Protein AF-A0A0J7IL61-F1 (afdb_monomer_lite)

Sequence (93 aa):
MLAETIDDDEYIEIKKDCKDQIETLEIQLNILLEQSKVDIPKLIDQAIESLTIIWKTYSEGGIAVKRKIIGSIFPEKLEFDGNHYRTTESTPS

Structure (mmCIF, N/CA/C/O backbone):
data_AF-A0A0J7IL61-F1
#
_entry.id   AF-A0A0J7IL61-F1
#
loop_
_atom_site.group_PDB
_atom_site.id
_atom_site.type_symbol
_atom_site.label_atom_id
_atom_site.label_alt_id
_atom_site.label_comp_id
_atom_site.label_asym_id
_atom_site.label_entity_id
_atom_site.label_seq_id
_atom_site.pdbx_PDB_ins_code
_atom_site.Cartn_x
_atom_site.Cartn_y
_atom_site.Cartn_z
_atom_site.occupancy
_atom_site.B_iso_or_equiv
_atom_site.auth_seq_id
_atom_site.auth_comp_id
_atom_site.auth_asym_id
_atom_site.auth_atom_id
_atom_site.pdbx_PDB_model_num
ATOM 1 N N . MET A 1 1 ? 17.017 -13.526 -57.444 1.00 40.81 1 MET A N 1
ATOM 2 C CA . MET A 1 1 ? 16.555 -13.565 -56.045 1.00 40.81 1 MET A CA 1
ATOM 3 C C . MET A 1 1 ? 17.632 -12.877 -55.239 1.00 40.81 1 MET A C 1
ATOM 5 O O . MET A 1 1 ? 18.711 -13.439 -55.110 1.00 40.81 1 MET A O 1
ATOM 9 N N . LEU A 1 2 ? 17.409 -11.618 -54.863 1.00 51.34 2 LEU A N 1
ATOM 10 C CA . LEU A 1 2 ? 18.286 -10.939 -53.915 1.00 51.34 2 LEU A CA 1
ATOM 11 C C . LEU A 1 2 ? 18.056 -11.664 -52.592 1.00 51.34 2 LEU A C 1
ATOM 13 O O . LEU A 1 2 ? 16.923 -11.704 -52.122 1.00 51.34 2 LEU A O 1
ATOM 17 N N . ALA A 1 3 ? 19.072 -12.357 -52.084 1.00 59.97 3 ALA A N 1
ATOM 18 C CA . ALA A 1 3 ? 19.022 -12.803 -50.705 1.00 59.97 3 ALA A CA 1
ATOM 19 C C . ALA A 1 3 ? 18.859 -11.528 -49.872 1.00 59.97 3 ALA A C 1
ATOM 21 O O . ALA A 1 3 ? 19.680 -10.624 -50.010 1.00 59.97 3 ALA A O 1
ATOM 22 N N . GLU A 1 4 ? 17.767 -11.420 -49.115 1.00 65.94 4 GLU A N 1
ATOM 23 C CA . GLU A 1 4 ? 17.565 -10.356 -48.130 1.00 65.94 4 GLU A CA 1
ATOM 24 C C . GLU A 1 4 ? 18.628 -10.544 -47.046 1.00 65.94 4 GLU A C 1
ATOM 26 O O . GLU A 1 4 ? 18.444 -11.250 -46.056 1.00 65.94 4 GLU A O 1
ATOM 31 N N . THR A 1 5 ? 19.819 -10.029 -47.326 1.00 78.06 5 THR A N 1
ATOM 32 C CA . THR A 1 5 ? 20.928 -9.966 -46.390 1.00 78.06 5 THR A CA 1
ATOM 33 C C . THR A 1 5 ? 20.788 -8.659 -45.648 1.00 78.06 5 THR A C 1
ATOM 35 O O . THR A 1 5 ? 20.883 -7.603 -46.270 1.00 78.06 5 THR A O 1
ATOM 38 N N . ILE A 1 6 ? 20.567 -8.767 -44.344 1.00 81.44 6 ILE A N 1
ATOM 39 C CA . ILE A 1 6 ? 20.607 -7.639 -43.420 1.00 81.44 6 ILE A CA 1
ATOM 40 C C . ILE A 1 6 ? 21.949 -6.933 -43.607 1.00 81.44 6 ILE A C 1
ATOM 42 O O . ILE A 1 6 ? 22.998 -7.587 -43.542 1.00 81.44 6 ILE A O 1
ATOM 46 N N . ASP A 1 7 ? 21.907 -5.638 -43.899 1.00 86.88 7 ASP A N 1
ATOM 47 C CA . ASP A 1 7 ? 23.114 -4.823 -44.002 1.00 86.88 7 ASP A CA 1
ATOM 48 C C . ASP A 1 7 ? 23.629 -4.407 -42.613 1.00 86.88 7 ASP A C 1
ATOM 50 O O . ASP A 1 7 ? 22.987 -4.625 -41.582 1.00 86.88 7 ASP A O 1
ATOM 54 N N . ASP A 1 8 ? 24.849 -3.873 -42.564 1.00 87.19 8 ASP A N 1
ATOM 55 C CA . ASP A 1 8 ? 25.508 -3.558 -41.295 1.00 87.19 8 ASP A CA 1
ATOM 56 C C . ASP A 1 8 ? 24.742 -2.493 -40.489 1.00 87.19 8 ASP A C 1
ATOM 58 O O . ASP A 1 8 ? 24.718 -2.563 -39.256 1.00 87.19 8 ASP A O 1
ATOM 62 N N . ASP A 1 9 ? 24.092 -1.541 -41.165 1.00 89.50 9 ASP A N 1
ATOM 63 C CA . ASP A 1 9 ? 23.329 -0.471 -40.523 1.00 89.50 9 ASP A CA 1
ATOM 64 C C . ASP A 1 9 ? 22.029 -1.032 -39.926 1.00 89.50 9 ASP A C 1
ATOM 66 O O . ASP A 1 9 ? 21.733 -0.794 -38.749 1.00 89.50 9 ASP A O 1
ATOM 70 N N . GLU A 1 10 ? 21.316 -1.876 -40.676 1.00 89.69 10 G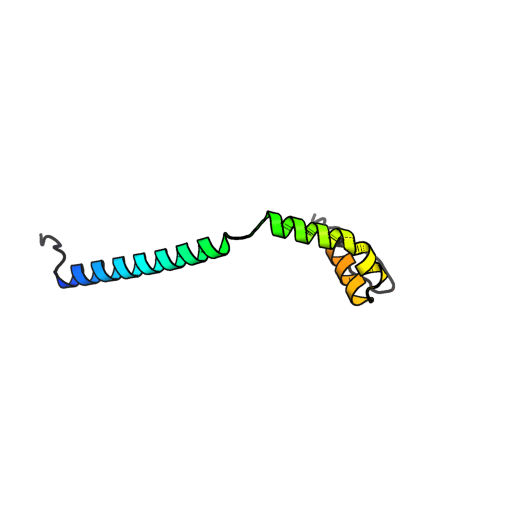LU A N 1
ATOM 71 C CA . GLU A 1 10 ? 20.120 -2.585 -40.214 1.00 89.69 10 GLU A CA 1
ATOM 72 C C . GLU A 1 10 ? 20.435 -3.499 -39.014 1.00 89.69 10 GLU A C 1
ATOM 74 O O . GLU A 1 10 ? 19.708 -3.512 -38.015 1.00 89.69 10 GLU A O 1
ATOM 79 N N . TYR A 1 11 ? 21.570 -4.208 -39.031 1.00 90.12 11 TYR A N 1
ATOM 80 C CA . TYR A 1 11 ? 22.007 -5.017 -37.888 1.00 90.12 11 TYR A CA 1
ATOM 81 C C . TYR A 1 11 ? 22.297 -4.169 -36.639 1.00 90.12 11 TYR A C 1
ATOM 83 O O . TYR A 1 11 ? 21.963 -4.573 -35.517 1.00 90.12 11 TYR A O 1
ATOM 91 N N . ILE A 1 12 ? 22.926 -3.001 -36.802 1.00 93.19 12 ILE A N 1
ATOM 92 C CA . ILE A 1 12 ? 23.214 -2.085 -35.690 1.00 93.19 12 ILE A CA 1
ATOM 93 C C . ILE A 1 12 ? 21.915 -1.547 -35.086 1.00 93.19 12 ILE A C 1
ATOM 95 O O . ILE A 1 12 ? 21.801 -1.504 -33.855 1.00 93.19 12 ILE A O 1
ATOM 99 N N . GLU A 1 13 ? 20.941 -1.181 -35.918 1.00 94.62 13 GLU A N 1
ATOM 100 C CA . GLU A 1 13 ? 19.630 -0.718 -35.461 1.00 94.62 13 GLU A CA 1
ATOM 101 C C . GLU A 1 13 ? 18.879 -1.807 -34.694 1.00 94.62 13 GLU A C 1
ATOM 103 O O . GLU A 1 13 ? 18.475 -1.572 -33.553 1.00 94.62 13 GLU A O 1
ATOM 108 N N . ILE A 1 14 ? 18.792 -3.024 -35.241 1.00 93.31 14 ILE A N 1
ATOM 109 C CA . ILE A 1 14 ? 18.151 -4.166 -34.569 1.00 93.31 14 ILE A CA 1
ATOM 110 C C . ILE A 1 14 ? 18.836 -4.459 -33.230 1.00 93.31 14 ILE A C 1
ATOM 112 O O . ILE A 1 14 ? 18.177 -4.677 -32.209 1.00 93.31 14 ILE A O 1
ATOM 116 N N . LYS A 1 15 ? 20.173 -4.440 -33.200 1.00 94.56 15 LYS A N 1
ATOM 117 C CA . LYS A 1 15 ? 20.944 -4.675 -31.974 1.00 94.56 15 LYS A CA 1
ATOM 118 C C . LYS A 1 15 ? 20.689 -3.598 -30.924 1.00 94.56 15 LYS A C 1
ATOM 120 O O . LYS A 1 15 ? 20.693 -3.913 -29.732 1.00 94.56 15 LYS A O 1
ATOM 125 N N . LYS A 1 16 ? 20.531 -2.342 -31.339 1.00 96.38 16 LYS A N 1
ATOM 126 C CA . LYS A 1 16 ? 20.210 -1.236 -30.437 1.00 96.38 16 LYS A CA 1
ATOM 127 C C . LYS A 1 16 ? 18.798 -1.395 -29.882 1.00 96.38 16 LYS A C 1
ATOM 129 O O . LYS A 1 16 ? 18.646 -1.413 -28.668 1.00 96.38 16 LYS A O 1
ATOM 134 N N . ASP A 1 17 ? 17.814 -1.610 -30.746 1.00 96.25 17 ASP A N 1
ATOM 135 C CA . ASP A 1 17 ? 16.417 -1.784 -30.346 1.00 96.25 17 ASP A CA 1
ATOM 136 C C . ASP A 1 17 ? 16.248 -2.956 -29.366 1.00 96.25 17 ASP A C 1
ATOM 138 O O . ASP A 1 17 ? 15.648 -2.818 -28.303 1.00 96.25 17 ASP A O 1
ATOM 142 N N . CYS A 1 18 ? 16.898 -4.090 -29.643 1.00 95.88 18 CYS A N 1
ATOM 143 C CA . CYS A 1 18 ? 16.900 -5.233 -28.731 1.00 95.88 18 CYS A CA 1
ATOM 144 C C . CYS A 1 18 ? 17.505 -4.895 -27.358 1.00 95.88 18 CYS A C 1
ATOM 146 O O . CYS A 1 18 ? 17.013 -5.374 -26.338 1.00 95.88 18 CYS A O 1
ATOM 148 N N . LYS A 1 19 ? 18.570 -4.083 -27.302 1.00 96.94 19 LYS A N 1
ATOM 149 C CA . LYS A 1 19 ? 19.159 -3.648 -26.025 1.00 96.94 19 LYS A CA 1
ATOM 150 C C . LYS A 1 19 ? 18.224 -2.723 -25.255 1.00 96.94 19 LYS A C 1
ATOM 152 O O . LYS A 1 19 ? 18.052 -2.929 -24.057 1.00 96.94 19 LYS A O 1
ATOM 157 N N . ASP A 1 20 ? 17.605 -1.771 -25.941 1.00 97.44 20 ASP A N 1
ATOM 158 C CA . ASP A 1 20 ? 16.672 -0.816 -25.338 1.00 97.44 20 ASP A CA 1
ATOM 159 C C . ASP A 1 20 ? 15.434 -1.553 -24.774 1.00 97.44 20 ASP A C 1
ATOM 161 O O . ASP A 1 20 ? 14.947 -1.248 -23.678 1.00 97.44 20 ASP A O 1
ATOM 165 N N . GLN A 1 21 ? 14.962 -2.596 -25.471 1.00 97.38 21 GLN A N 1
ATOM 166 C CA . GLN A 1 21 ? 13.898 -3.481 -24.987 1.00 97.38 21 GLN A CA 1
ATOM 167 C C . GLN A 1 21 ? 14.316 -4.278 -23.742 1.00 97.38 21 GLN A C 1
ATOM 169 O O . GLN A 1 21 ? 13.539 -4.365 -22.790 1.00 97.38 21 GLN A O 1
ATOM 174 N N . ILE A 1 22 ? 15.530 -4.841 -23.724 1.00 97.38 22 ILE A N 1
ATOM 175 C CA . ILE A 1 22 ? 16.055 -5.569 -22.556 1.00 97.38 22 ILE A CA 1
ATOM 176 C C . ILE A 1 22 ? 16.118 -4.642 -21.340 1.00 97.38 22 ILE A C 1
ATOM 178 O O . ILE A 1 22 ? 15.585 -4.993 -20.290 1.00 97.38 22 ILE A O 1
ATOM 182 N N . GLU A 1 23 ? 16.691 -3.448 -21.490 1.00 97.56 23 GLU A N 1
ATOM 183 C CA . GLU A 1 23 ? 16.790 -2.469 -20.403 1.00 97.56 23 GLU A CA 1
ATOM 184 C C . GLU A 1 23 ? 15.402 -2.080 -19.872 1.00 97.56 23 GLU A C 1
ATOM 186 O O . GLU A 1 23 ? 15.160 -2.066 -18.663 1.00 97.56 23 GLU A O 1
ATOM 191 N N . THR A 1 24 ? 14.444 -1.851 -20.774 1.00 96.94 24 THR A N 1
ATOM 192 C CA . THR A 1 24 ? 13.057 -1.546 -20.401 1.00 96.94 24 THR A CA 1
ATOM 193 C C . THR A 1 24 ? 12.425 -2.683 -19.593 1.00 96.94 24 THR A C 1
ATOM 195 O O . THR A 1 24 ? 11.785 -2.435 -18.566 1.00 96.94 24 THR A O 1
ATOM 198 N N . LEU A 1 25 ? 12.604 -3.932 -20.029 1.00 97.00 25 LEU A N 1
ATOM 199 C CA . LEU A 1 25 ? 12.064 -5.107 -19.344 1.00 97.00 25 LEU A CA 1
ATOM 200 C C . LEU A 1 25 ? 12.720 -5.327 -17.975 1.00 97.00 25 LEU A C 1
ATOM 202 O O . LEU A 1 25 ? 12.027 -5.672 -17.017 1.00 97.00 25 LEU A O 1
ATOM 206 N N . GLU A 1 26 ? 14.024 -5.083 -17.847 1.00 96.25 26 GLU A N 1
ATOM 207 C CA . GLU A 1 26 ? 14.737 -5.155 -16.567 1.00 96.25 26 GLU A CA 1
ATOM 208 C C . GLU A 1 26 ? 14.233 -4.098 -15.576 1.00 96.25 26 GLU A C 1
ATOM 210 O O . GLU A 1 26 ? 13.994 -4.409 -14.405 1.00 96.25 26 GLU A O 1
ATOM 215 N N . ILE A 1 27 ? 13.995 -2.864 -16.034 1.00 95.56 27 ILE A N 1
ATOM 216 C CA . ILE A 1 27 ? 13.398 -1.803 -15.207 1.00 95.56 27 ILE A CA 1
ATOM 217 C C . ILE A 1 27 ? 12.000 -2.217 -14.733 1.00 95.56 27 ILE A C 1
ATOM 219 O O . ILE A 1 27 ? 11.698 -2.120 -13.541 1.00 95.56 27 ILE A O 1
ATOM 223 N N . GLN A 1 28 ? 11.152 -2.715 -15.637 1.00 94.44 28 GLN A N 1
ATOM 224 C CA . GLN A 1 28 ? 9.802 -3.169 -15.291 1.00 94.44 28 GLN A CA 1
ATOM 225 C C . GLN A 1 28 ? 9.826 -4.313 -14.274 1.00 94.44 28 GLN A C 1
ATOM 227 O O . GLN A 1 28 ? 9.074 -4.285 -13.297 1.00 94.44 28 GLN A O 1
ATOM 232 N N . LEU A 1 29 ? 10.711 -5.293 -14.465 1.00 91.94 29 LEU A N 1
ATOM 233 C CA . LEU A 1 29 ? 10.873 -6.407 -13.538 1.00 91.94 29 LEU A CA 1
ATOM 234 C C . LEU A 1 29 ? 11.283 -5.918 -12.146 1.00 91.94 29 LEU A C 1
ATOM 236 O O . LEU A 1 29 ? 10.701 -6.352 -11.153 1.00 91.94 29 LEU A O 1
ATOM 240 N N . ASN A 1 30 ? 12.238 -4.992 -12.064 1.00 89.81 30 ASN A N 1
ATOM 241 C CA . ASN A 1 30 ? 12.684 -4.436 -10.788 1.00 89.81 30 ASN A CA 1
ATOM 242 C C . ASN A 1 30 ? 11.559 -3.689 -10.059 1.00 89.81 30 ASN A C 1
ATOM 244 O O . ASN A 1 30 ? 11.359 -3.913 -8.866 1.00 89.81 30 ASN A O 1
ATOM 248 N N . ILE A 1 31 ? 10.763 -2.886 -10.773 1.00 88.06 31 ILE A N 1
ATOM 249 C CA . ILE A 1 31 ? 9.591 -2.204 -10.198 1.00 88.06 31 ILE A CA 1
ATOM 250 C C . ILE A 1 31 ? 8.584 -3.222 -9.644 1.00 88.06 31 ILE A C 1
ATOM 252 O O . ILE A 1 31 ? 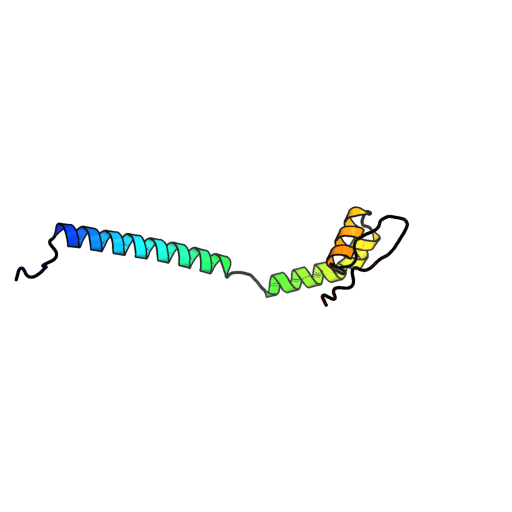8.087 -3.062 -8.529 1.00 88.06 31 ILE A O 1
ATOM 256 N N . LEU A 1 32 ? 8.291 -4.289 -10.392 1.00 84.44 32 LEU A N 1
ATOM 257 C CA . LEU A 1 32 ? 7.363 -5.334 -9.950 1.00 84.44 32 LEU A CA 1
ATOM 258 C C . LEU A 1 32 ? 7.892 -6.092 -8.727 1.00 84.44 32 LEU A C 1
ATOM 260 O O . LEU A 1 32 ? 7.138 -6.367 -7.792 1.00 84.44 32 LEU A O 1
ATOM 264 N N . LEU A 1 33 ? 9.190 -6.394 -8.698 1.00 82.00 33 LEU A N 1
ATOM 265 C CA . LEU A 1 33 ? 9.841 -7.021 -7.551 1.00 82.00 33 LEU A CA 1
ATOM 266 C C . LEU A 1 33 ? 9.781 -6.125 -6.311 1.00 82.00 33 LEU A C 1
ATOM 268 O O . LEU A 1 33 ? 9.522 -6.625 -5.216 1.00 82.00 33 LEU A O 1
ATOM 272 N N . GLU A 1 34 ? 9.952 -4.813 -6.458 1.00 78.38 34 GLU A N 1
ATOM 273 C CA . GLU A 1 34 ? 9.779 -3.861 -5.358 1.00 78.38 34 GLU A CA 1
ATOM 274 C C . GLU A 1 34 ? 8.330 -3.795 -4.866 1.00 78.38 34 GLU A C 1
ATOM 276 O O . GLU A 1 34 ? 8.097 -3.841 -3.657 1.00 78.38 34 GLU A O 1
ATOM 281 N N . GLN A 1 35 ? 7.355 -3.772 -5.776 1.00 69.88 35 GLN A N 1
ATOM 282 C CA . GLN A 1 35 ? 5.928 -3.782 -5.433 1.00 69.88 35 GLN A CA 1
ATOM 283 C C . GLN A 1 35 ? 5.487 -5.096 -4.774 1.00 69.88 35 GLN A C 1
ATOM 285 O O . GLN A 1 35 ? 4.584 -5.093 -3.940 1.00 69.88 35 GLN A O 1
ATOM 290 N N . SER A 1 36 ? 6.138 -6.216 -5.101 1.00 63.84 36 SER A N 1
ATOM 291 C CA . SER A 1 36 ? 5.841 -7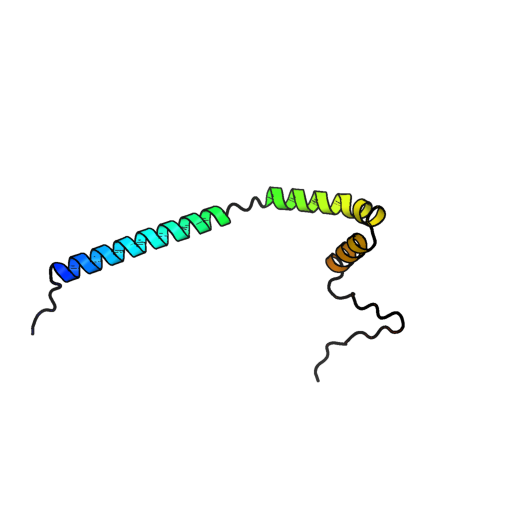.530 -4.518 1.00 63.84 36 SER A CA 1
ATOM 292 C C . SER A 1 36 ? 6.314 -7.698 -3.069 1.00 63.84 36 SER A C 1
ATOM 294 O O . SER A 1 36 ? 5.912 -8.654 -2.406 1.00 63.84 36 SER A O 1
ATOM 296 N N . LYS A 1 37 ? 7.110 -6.759 -2.531 1.00 71.56 37 LYS A N 1
ATOM 297 C CA . LYS A 1 37 ? 7.541 -6.747 -1.119 1.00 71.56 37 LYS A CA 1
ATOM 298 C C . LYS A 1 37 ? 6.436 -6.251 -0.183 1.00 71.56 37 LYS A C 1
ATOM 300 O O . LYS A 1 37 ? 6.681 -5.468 0.736 1.00 71.56 37 LYS A O 1
ATOM 305 N N . VAL A 1 38 ? 5.205 -6.696 -0.408 1.00 77.44 38 VAL A N 1
ATOM 306 C CA . VAL A 1 38 ? 4.142 -6.514 0.571 1.00 77.44 38 VAL A CA 1
ATOM 307 C C . VAL A 1 38 ? 4.405 -7.495 1.704 1.00 77.44 38 VAL A C 1
ATOM 309 O O . VAL A 1 38 ? 4.301 -8.708 1.541 1.00 77.44 38 VAL A O 1
ATOM 312 N N . ASP A 1 39 ? 4.763 -6.957 2.863 1.00 85.50 39 ASP A N 1
ATOM 313 C CA . ASP A 1 39 ? 4.910 -7.727 4.092 1.00 85.50 39 ASP A CA 1
ATOM 314 C C . ASP A 1 39 ? 3.514 -8.109 4.607 1.00 85.50 39 ASP A C 1
ATOM 316 O O . ASP A 1 39 ? 2.887 -7.390 5.387 1.00 85.50 39 ASP A O 1
ATOM 320 N N . ILE A 1 40 ? 2.987 -9.216 4.076 1.00 87.44 40 ILE A N 1
ATOM 321 C CA . ILE A 1 40 ? 1.663 -9.745 4.422 1.00 87.44 40 ILE A CA 1
ATOM 322 C C . ILE A 1 40 ? 1.525 -9.977 5.936 1.00 87.44 40 ILE A C 1
ATOM 324 O O . ILE A 1 40 ? 0.515 -9.532 6.482 1.00 87.44 40 ILE A O 1
ATOM 328 N N . PRO A 1 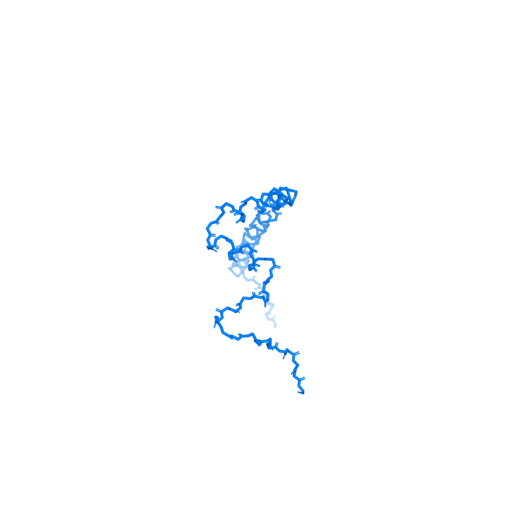41 ? 2.498 -10.595 6.642 1.00 91.44 41 PRO A N 1
ATOM 329 C CA . PRO A 1 41 ? 2.464 -10.681 8.102 1.00 91.44 41 PRO A CA 1
ATOM 330 C C . PRO A 1 41 ? 2.266 -9.323 8.778 1.00 91.44 41 PRO A C 1
ATOM 332 O O . PRO A 1 41 ? 1.336 -9.166 9.567 1.00 91.44 41 PRO A O 1
ATOM 335 N N . LYS A 1 42 ? 3.049 -8.310 8.395 1.00 90.75 42 LYS A N 1
ATOM 336 C CA . LYS A 1 42 ? 2.907 -6.961 8.956 1.00 90.75 42 LYS A CA 1
ATOM 337 C C . LYS A 1 42 ? 1.535 -6.345 8.680 1.00 90.75 42 LYS A C 1
ATOM 339 O O . LYS A 1 42 ? 0.986 -5.672 9.549 1.00 90.75 42 LYS A O 1
ATOM 344 N N . LEU A 1 43 ? 0.967 -6.556 7.491 1.00 90.94 43 LEU A N 1
ATOM 345 C CA . LEU A 1 43 ? -0.388 -6.085 7.185 1.00 90.94 43 LEU A CA 1
ATOM 346 C C . LEU A 1 43 ? -1.449 -6.782 8.042 1.00 90.94 43 LEU A C 1
ATOM 348 O O . LEU A 1 43 ? -2.407 -6.135 8.467 1.00 90.94 43 LEU A O 1
ATOM 352 N N . ILE A 1 44 ? -1.285 -8.080 8.306 1.00 93.25 44 ILE A N 1
ATOM 353 C CA . ILE A 1 44 ? -2.179 -8.836 9.189 1.00 93.25 44 ILE A CA 1
ATOM 354 C C . ILE A 1 44 ? -2.082 -8.296 10.617 1.00 93.25 44 ILE A C 1
ATOM 356 O O . ILE A 1 44 ? -3.120 -8.020 11.219 1.00 93.25 44 ILE A O 1
ATOM 360 N N . ASP A 1 45 ? -0.871 -8.070 11.127 1.00 94.25 45 ASP A N 1
ATOM 361 C CA . ASP A 1 45 ? -0.660 -7.501 12.462 1.00 94.25 45 ASP A CA 1
ATOM 362 C C . ASP A 1 45 ? -1.333 -6.124 12.587 1.00 94.25 45 ASP A C 1
ATOM 364 O O . ASP A 1 45 ? -2.110 -5.887 13.513 1.00 94.25 45 ASP A O 1
ATOM 368 N N . GLN A 1 46 ? -1.147 -5.248 11.593 1.00 90.62 46 GLN A N 1
ATOM 369 C CA . GLN A 1 46 ? -1.794 -3.931 11.544 1.00 90.62 46 GLN A CA 1
ATOM 370 C C . GLN A 1 46 ? -3.326 -4.013 11.482 1.00 90.62 46 GLN A C 1
ATOM 372 O O . GLN A 1 46 ? -4.026 -3.194 12.092 1.00 90.62 46 GLN A O 1
ATOM 377 N N . ALA A 1 47 ? -3.867 -4.983 10.742 1.00 90.44 47 ALA A N 1
ATOM 378 C CA . ALA A 1 47 ? -5.306 -5.200 10.654 1.00 90.44 47 ALA A CA 1
ATOM 379 C C . ALA A 1 47 ? -5.877 -5.676 11.997 1.00 90.44 47 ALA A C 1
ATOM 381 O O . ALA A 1 47 ? -6.905 -5.159 12.441 1.00 90.44 47 ALA A O 1
ATOM 382 N N . ILE A 1 48 ? -5.194 -6.608 12.668 1.00 93.69 48 ILE A N 1
ATOM 383 C CA . ILE A 1 48 ? -5.579 -7.094 13.996 1.00 93.69 48 ILE A CA 1
ATOM 384 C C . ILE A 1 48 ? -5.538 -5.944 15.001 1.00 93.69 48 ILE A C 1
ATOM 386 O O . ILE A 1 48 ? -6.541 -5.706 15.673 1.00 93.69 48 ILE A O 1
ATOM 390 N N . GLU A 1 49 ? -4.442 -5.183 15.064 1.00 92.62 49 GLU A N 1
ATOM 391 C CA . GLU A 1 49 ? -4.327 -4.010 15.940 1.00 92.62 49 GLU A CA 1
ATOM 392 C C . GLU A 1 49 ? -5.493 -3.039 15.722 1.00 92.62 49 GLU A C 1
ATOM 394 O O . GLU A 1 49 ? -6.183 -2.667 16.676 1.00 92.62 49 GLU A O 1
ATOM 399 N N . SER A 1 50 ? -5.791 -2.709 14.464 1.00 87.56 50 SER A N 1
ATOM 400 C CA . SER A 1 50 ? -6.899 -1.817 14.106 1.00 87.56 50 SER A CA 1
ATOM 401 C C . SER A 1 50 ? -8.257 -2.352 14.573 1.00 87.56 50 SER A C 1
ATOM 403 O O . SER A 1 50 ? -9.073 -1.592 15.101 1.00 87.56 50 SER A O 1
ATOM 405 N N . LEU A 1 51 ? -8.503 -3.659 14.429 1.00 88.62 51 LEU A N 1
ATOM 406 C CA . LEU A 1 51 ? -9.728 -4.305 14.904 1.00 88.62 51 LEU A CA 1
ATOM 407 C C . LEU A 1 51 ? -9.812 -4.335 16.435 1.00 88.62 51 LEU A C 1
ATOM 409 O O . LEU A 1 51 ? -10.895 -4.129 16.978 1.00 88.62 51 LEU A O 1
ATOM 413 N N . THR A 1 52 ? -8.700 -4.528 17.152 1.00 92.06 52 THR A N 1
ATOM 414 C CA . THR A 1 52 ? -8.722 -4.541 18.628 1.00 92.06 52 THR A CA 1
ATOM 415 C C . THR A 1 52 ? -9.115 -3.191 19.224 1.00 92.06 52 THR A C 1
ATOM 417 O O . THR A 1 52 ? -9.802 -3.142 20.247 1.00 92.06 52 THR A O 1
ATOM 420 N N . ILE A 1 53 ? -8.742 -2.087 18.571 1.00 92.62 53 ILE A N 1
ATOM 421 C CA . ILE A 1 53 ? -9.058 -0.736 19.047 1.00 92.62 53 ILE A CA 1
ATOM 422 C C . ILE A 1 53 ? -10.347 -0.168 18.447 1.00 92.62 53 ILE A C 1
ATOM 424 O O . ILE A 1 53 ? -10.794 0.888 18.892 1.00 92.62 53 ILE A O 1
ATOM 428 N N . ILE A 1 54 ? -10.989 -0.859 17.497 1.00 91.81 54 ILE A N 1
ATOM 429 C CA . ILE A 1 54 ? -12.137 -0.330 16.743 1.00 91.81 54 ILE A CA 1
ATOM 430 C C . ILE A 1 54 ? -13.299 0.096 17.648 1.00 91.81 54 ILE A C 1
ATOM 432 O O . ILE A 1 54 ? -13.913 1.136 17.417 1.00 91.81 54 ILE A O 1
ATOM 436 N N . TRP A 1 55 ? -13.560 -0.656 18.723 1.00 90.12 55 TRP A N 1
ATOM 437 C CA . TRP A 1 55 ? -14.570 -0.324 19.732 1.00 90.12 55 TRP A CA 1
ATOM 438 C C . TRP A 1 55 ? -14.253 0.998 20.437 1.00 90.12 55 TRP A C 1
ATOM 440 O O . TRP A 1 55 ? -15.130 1.851 20.603 1.00 90.12 55 TRP A O 1
ATOM 450 N N . LYS A 1 56 ? -12.990 1.180 20.831 1.00 94.19 56 LYS A N 1
ATOM 451 C CA . LYS A 1 56 ? -12.516 2.390 21.501 1.00 94.19 56 LYS A CA 1
ATOM 452 C C . LYS A 1 56 ? -12.581 3.580 20.546 1.00 94.19 56 LYS A C 1
ATOM 454 O O . LYS A 1 56 ? -13.183 4.596 20.881 1.00 94.19 56 LYS A O 1
ATOM 459 N N . THR A 1 57 ? -12.064 3.420 19.327 1.00 92.75 57 THR A N 1
ATOM 460 C CA . THR A 1 57 ? -12.101 4.438 18.268 1.00 92.75 57 THR A CA 1
ATOM 461 C C . THR A 1 57 ? -13.531 4.835 17.903 1.00 92.75 57 THR A C 1
ATOM 463 O O . THR A 1 57 ? -13.801 6.013 17.679 1.00 92.75 57 THR A O 1
ATOM 466 N N . TYR A 1 58 ? -14.465 3.883 17.876 1.00 92.25 58 TYR A N 1
ATOM 467 C CA . TYR A 1 58 ? -15.881 4.174 17.679 1.00 92.25 58 TYR A CA 1
ATOM 468 C C . TYR A 1 58 ? -16.463 4.946 18.864 1.00 92.25 58 TYR A C 1
ATOM 470 O O . TYR A 1 58 ? -17.141 5.947 18.658 1.00 92.25 58 TYR A O 1
ATOM 478 N N . SER A 1 59 ? -16.196 4.514 20.095 1.00 92.88 59 SER A N 1
ATOM 479 C CA . SER A 1 59 ? -16.781 5.107 21.304 1.00 92.88 59 SER A CA 1
ATOM 480 C C . SER A 1 59 ? -16.311 6.544 21.540 1.00 92.88 59 SER A C 1
ATOM 482 O O . SER A 1 59 ? -17.134 7.428 21.787 1.00 92.88 59 SER A O 1
ATOM 484 N N . GLU A 1 60 ? -15.006 6.776 21.405 1.00 94.69 60 GLU A N 1
ATOM 485 C CA . GLU A 1 60 ? -14.344 8.066 21.642 1.00 94.69 60 GLU A CA 1
ATOM 486 C C . GLU A 1 60 ? -14.382 8.988 20.409 1.00 94.69 60 GLU A C 1
ATOM 488 O O . GLU A 1 60 ? -14.204 10.200 20.521 1.00 94.69 60 GLU A O 1
ATOM 493 N N . GLY A 1 61 ? -14.629 8.431 19.220 1.00 91.19 61 GLY A N 1
ATOM 494 C CA . GLY A 1 61 ? -14.647 9.167 17.962 1.00 91.19 61 GLY A CA 1
ATOM 495 C C . GLY A 1 61 ? -15.870 10.071 17.780 1.00 91.19 61 GLY A C 1
ATOM 496 O O . GLY A 1 61 ? -16.988 9.782 18.217 1.00 91.19 61 GLY A O 1
ATOM 497 N N . GLY A 1 62 ? -15.673 11.167 17.044 1.00 92.94 62 GLY A N 1
ATOM 498 C CA . GLY A 1 62 ? -16.764 12.032 16.593 1.00 92.94 62 GLY A CA 1
ATOM 499 C C . GLY A 1 62 ? -17.678 11.360 15.558 1.00 92.94 62 GLY A C 1
ATOM 500 O O . GLY A 1 62 ? -17.385 10.284 15.032 1.00 92.94 62 GLY A O 1
ATOM 501 N N . ILE A 1 63 ? -18.779 12.030 15.206 1.00 91.00 63 ILE A N 1
ATOM 502 C CA . ILE A 1 63 ? -19.804 11.519 14.270 1.00 91.00 63 ILE A CA 1
ATOM 503 C C . ILE A 1 63 ? -19.196 11.061 12.932 1.00 91.00 63 ILE A C 1
ATOM 505 O O . ILE A 1 63 ? -19.602 10.035 12.389 1.00 91.00 63 ILE A O 1
ATOM 509 N N . ALA A 1 64 ? -18.197 11.782 12.412 1.00 91.06 64 ALA A N 1
ATOM 510 C CA . ALA A 1 64 ? -17.514 11.423 11.168 1.00 91.06 64 ALA A CA 1
ATOM 511 C C . ALA A 1 64 ? -16.763 10.081 11.267 1.00 91.06 64 ALA A C 1
ATOM 513 O O . ALA A 1 64 ? -16.864 9.249 10.368 1.00 91.06 64 ALA A O 1
ATOM 514 N N . VAL A 1 65 ? -16.062 9.845 12.381 1.00 91.19 65 VAL A N 1
ATOM 515 C CA . VAL A 1 65 ? -15.318 8.599 12.637 1.00 91.19 65 VAL A CA 1
ATOM 516 C C . VAL A 1 65 ? -16.285 7.428 12.775 1.00 91.19 65 VAL A C 1
ATOM 518 O O . VAL A 1 65 ? -16.111 6.403 12.119 1.00 91.19 65 VAL A O 1
ATOM 521 N N . LYS A 1 66 ? -17.360 7.613 13.547 1.00 91.19 66 LYS A N 1
ATOM 522 C CA . LYS A 1 66 ? -18.425 6.615 13.714 1.00 91.19 66 LYS A CA 1
ATOM 523 C C . LYS A 1 66 ? -19.049 6.222 12.375 1.00 91.19 66 LYS A C 1
ATOM 525 O O . LYS A 1 66 ? -19.166 5.035 12.083 1.00 91.19 66 LYS A O 1
ATOM 530 N N . ARG A 1 67 ? -19.381 7.206 11.530 1.00 89.25 67 ARG A N 1
ATOM 531 C CA . ARG A 1 67 ? -19.946 6.972 10.190 1.00 89.25 67 ARG A CA 1
ATOM 532 C C . ARG A 1 67 ? -18.985 6.200 9.290 1.00 89.25 67 ARG A C 1
ATOM 534 O O . ARG A 1 67 ? -19.421 5.287 8.599 1.00 89.25 67 ARG A O 1
ATOM 541 N N . LYS A 1 68 ? -17.692 6.534 9.324 1.00 88.50 68 LYS A N 1
ATOM 542 C CA . LYS A 1 68 ? -16.662 5.834 8.544 1.00 88.50 68 LYS A CA 1
ATOM 543 C C . LYS A 1 68 ? -16.524 4.371 8.971 1.00 88.50 68 LYS A C 1
ATOM 545 O O . LYS A 1 68 ? -16.473 3.501 8.111 1.00 88.50 68 LYS A O 1
ATOM 550 N N . ILE A 1 69 ? -16.508 4.101 10.277 1.00 89.69 69 ILE A N 1
ATOM 551 C CA . ILE A 1 69 ? -16.449 2.732 10.812 1.00 89.69 69 ILE A CA 1
ATOM 552 C C . ILE A 1 69 ? -17.699 1.942 10.404 1.00 89.69 69 ILE A C 1
ATOM 554 O O . ILE A 1 69 ? -17.575 0.851 9.860 1.00 89.69 69 ILE A O 1
ATOM 558 N N . ILE A 1 70 ? -18.897 2.507 10.588 1.00 88.00 70 ILE A N 1
ATOM 559 C CA . ILE A 1 70 ? -20.156 1.848 10.204 1.00 88.00 70 ILE A CA 1
ATOM 560 C C . ILE A 1 70 ? -20.189 1.565 8.699 1.00 88.00 70 ILE A C 1
ATOM 562 O O . ILE A 1 70 ? -20.492 0.442 8.314 1.00 88.00 70 ILE A O 1
ATOM 566 N N . GLY A 1 71 ? -19.832 2.538 7.857 1.00 85.38 71 GLY A N 1
ATOM 567 C CA . GLY A 1 71 ? -19.789 2.346 6.404 1.00 85.38 71 GLY A CA 1
ATOM 568 C C . GLY A 1 71 ? -18.732 1.337 5.949 1.00 85.38 71 GLY A C 1
ATOM 569 O O . GLY A 1 71 ? -18.921 0.675 4.938 1.00 85.38 71 GLY A O 1
ATOM 570 N N . SER A 1 72 ? -17.650 1.168 6.715 1.00 83.94 72 SER A N 1
ATOM 571 C CA . SER A 1 72 ? -16.636 0.138 6.464 1.00 83.94 72 SER A CA 1
ATOM 572 C C . SER A 1 72 ? -17.100 -1.275 6.836 1.00 83.94 72 SER A C 1
ATOM 574 O O . SER A 1 72 ? -16.586 -2.230 6.264 1.00 83.94 72 SER A O 1
ATOM 576 N N . ILE A 1 73 ? -18.011 -1.423 7.806 1.00 86.75 73 ILE A N 1
ATOM 577 C CA . ILE A 1 73 ? -18.539 -2.727 8.256 1.00 86.75 73 ILE A CA 1
ATOM 578 C C . ILE A 1 73 ? -19.803 -3.102 7.468 1.00 86.75 73 ILE A C 1
ATOM 580 O O . ILE A 1 73 ? -20.036 -4.271 7.175 1.00 86.75 73 ILE A O 1
ATOM 584 N N . PHE A 1 74 ? -20.611 -2.104 7.109 1.00 82.44 74 PHE A N 1
ATOM 585 C CA . PHE A 1 74 ? -21.881 -2.256 6.406 1.00 82.44 74 PHE A CA 1
ATOM 586 C C . PHE A 1 74 ? -21.880 -1.405 5.128 1.00 82.44 74 PHE A C 1
ATOM 588 O O . PHE A 1 74 ? -22.536 -0.358 5.092 1.00 82.44 74 PHE A O 1
ATOM 595 N N . PRO A 1 75 ? -21.167 -1.841 4.073 1.00 67.00 75 PRO A N 1
ATOM 596 C CA . PRO A 1 75 ? -21.024 -1.066 2.838 1.00 67.00 75 PRO A CA 1
ATOM 597 C C . PRO A 1 75 ? -22.366 -0.781 2.145 1.00 67.00 75 PRO A C 1
ATOM 599 O O . PRO A 1 75 ? -22.487 0.206 1.429 1.00 67.00 75 PRO A O 1
ATOM 602 N N . GLU A 1 76 ? -23.393 -1.593 2.407 1.00 59.78 76 GLU A N 1
ATOM 603 C CA . GLU A 1 76 ? -24.715 -1.490 1.775 1.00 59.78 76 GLU A CA 1
ATOM 604 C C . GLU A 1 76 ? -25.768 -0.720 2.598 1.00 59.78 76 GLU A C 1
ATOM 606 O O . GLU A 1 76 ? -26.917 -0.618 2.174 1.00 59.78 76 GLU A O 1
ATOM 611 N N . LYS A 1 77 ? -25.444 -0.190 3.791 1.00 57.75 77 LYS A N 1
ATOM 612 C CA . LYS A 1 77 ? -26.455 0.401 4.702 1.00 57.75 77 LYS A CA 1
ATOM 613 C C . LYS A 1 77 ? -26.234 1.871 5.043 1.00 57.75 77 LYS A C 1
ATOM 615 O O . LYS A 1 77 ? -26.244 2.241 6.218 1.00 57.75 77 LYS A O 1
ATOM 620 N N . LEU A 1 78 ? -26.086 2.732 4.039 1.00 53.53 78 LEU A N 1
ATOM 621 C CA . LEU A 1 78 ? -26.010 4.179 4.264 1.00 53.53 78 LEU A CA 1
ATOM 622 C C . LEU A 1 78 ? -26.879 4.981 3.286 1.00 53.53 78 LEU A C 1
ATOM 624 O O . LEU A 1 78 ? -26.363 5.663 2.413 1.00 53.53 78 LEU A O 1
ATOM 628 N N . GLU A 1 79 ? -28.190 5.005 3.536 1.00 48.53 79 GLU A N 1
ATOM 629 C CA . GLU A 1 79 ? -29.011 6.189 3.257 1.00 48.53 79 GLU A CA 1
ATOM 630 C C . GLU A 1 79 ? -29.845 6.527 4.498 1.00 48.53 79 GLU A C 1
ATOM 632 O O . GLU A 1 79 ? -30.621 5.717 5.002 1.00 48.53 79 GLU A O 1
ATOM 637 N N . PHE A 1 80 ? -29.621 7.724 5.039 1.00 50.22 80 PHE A N 1
ATOM 638 C CA . PHE A 1 80 ? -30.362 8.274 6.169 1.00 50.22 80 PHE A CA 1
ATOM 639 C C . PHE A 1 80 ? -31.007 9.581 5.703 1.00 50.22 80 PHE A C 1
ATOM 641 O O . PHE A 1 80 ? -30.358 10.623 5.732 1.00 50.22 80 PHE A O 1
ATOM 648 N N . ASP A 1 81 ? -32.267 9.514 5.267 1.00 46.81 81 ASP A N 1
ATOM 649 C CA . ASP A 1 81 ? -33.087 10.667 4.838 1.00 46.81 81 ASP A CA 1
ATOM 650 C C . ASP A 1 81 ? -34.120 11.077 5.907 1.00 46.81 81 ASP A C 1
ATOM 652 O O . ASP A 1 81 ? -35.216 11.542 5.627 1.00 46.81 81 ASP A O 1
ATOM 656 N N . GLY A 1 82 ? -33.829 10.830 7.185 1.00 54.31 82 GLY A N 1
ATOM 657 C CA . GLY A 1 82 ? -34.620 11.363 8.300 1.00 54.31 82 GLY A CA 1
ATOM 658 C C . GLY A 1 82 ? -36.111 10.976 8.383 1.00 54.31 82 GLY A C 1
ATOM 659 O O . GLY A 1 82 ? -36.712 11.313 9.397 1.00 54.31 82 GLY A O 1
ATOM 660 N N . ASN A 1 83 ? -36.714 10.279 7.406 1.00 53.94 83 ASN A N 1
ATOM 661 C CA . ASN A 1 83 ? -38.162 10.054 7.379 1.00 53.94 83 ASN A CA 1
ATOM 662 C C . ASN A 1 83 ? -38.657 8.736 6.757 1.00 53.94 83 ASN A C 1
ATOM 664 O O . ASN A 1 83 ? -39.745 8.325 7.138 1.00 53.94 83 ASN A O 1
ATOM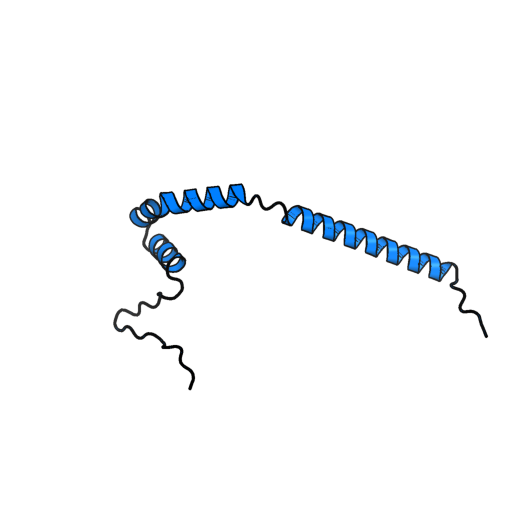 668 N N . HIS A 1 84 ? -37.946 8.035 5.863 1.00 41.00 84 HIS A N 1
ATOM 669 C CA . HIS A 1 84 ? -38.420 6.739 5.334 1.00 41.00 84 HIS A CA 1
ATOM 670 C C . HIS A 1 84 ? -37.274 5.789 4.952 1.00 41.00 84 HIS A C 1
ATOM 672 O O . HIS A 1 84 ? -36.255 6.215 4.421 1.00 41.00 84 HIS A O 1
ATOM 678 N N . TYR A 1 85 ? -37.477 4.486 5.188 1.00 44.62 85 TYR A N 1
ATOM 679 C CA . TYR A 1 85 ? -36.596 3.402 4.741 1.00 44.62 85 TYR A CA 1
ATOM 680 C C . TYR A 1 85 ? -37.245 2.691 3.552 1.00 44.62 85 TYR A C 1
ATOM 682 O O . TYR A 1 85 ? -38.340 2.143 3.692 1.00 44.62 85 TYR A O 1
ATOM 690 N N . ARG A 1 86 ? -36.578 2.648 2.397 1.00 45.12 86 ARG A N 1
ATOM 691 C CA . ARG A 1 86 ? -36.897 1.678 1.342 1.00 45.12 86 ARG A CA 1
ATOM 692 C C . ARG A 1 86 ? -35.604 1.065 0.836 1.00 45.12 86 ARG A C 1
ATOM 694 O O . ARG A 1 86 ? -34.714 1.775 0.390 1.00 45.12 86 ARG A O 1
ATOM 701 N N . THR A 1 87 ? -35.513 -0.255 0.921 1.00 47.56 87 THR A N 1
ATOM 702 C CA . THR A 1 87 ? -34.468 -1.025 0.255 1.00 47.56 87 THR A CA 1
ATOM 703 C C . THR A 1 87 ? -34.826 -1.115 -1.220 1.00 47.56 87 THR A C 1
ATOM 705 O O . THR A 1 87 ? -35.927 -1.549 -1.564 1.00 47.56 87 THR A O 1
ATOM 708 N N . THR A 1 88 ? -33.915 -0.708 -2.095 1.00 48.31 88 THR A N 1
ATOM 709 C CA . THR A 1 88 ? -33.933 -1.122 -3.496 1.00 48.31 88 THR A CA 1
ATOM 710 C C . THR A 1 88 ? -33.712 -2.630 -3.520 1.00 48.31 88 THR A C 1
ATOM 712 O O . THR A 1 88 ? -32.588 -3.111 -3.417 1.00 48.31 88 THR A O 1
ATOM 715 N N . GLU A 1 89 ? -34.807 -3.388 -3.583 1.00 46.66 89 GLU A N 1
ATOM 716 C CA . GLU A 1 89 ? -34.754 -4.800 -3.942 1.00 46.66 89 G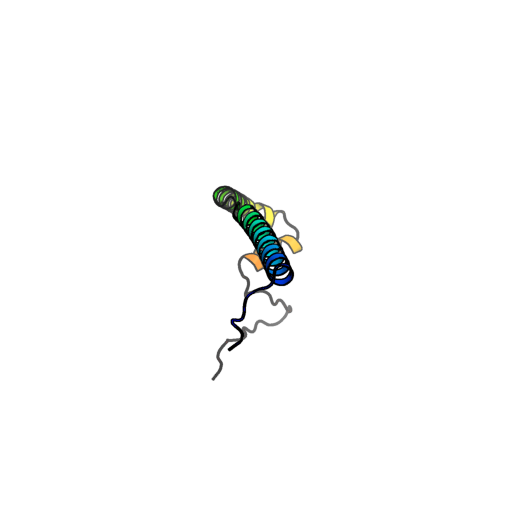LU A CA 1
ATOM 717 C C . GLU A 1 89 ? -34.156 -4.899 -5.346 1.00 46.66 89 GLU A C 1
ATOM 719 O O . GLU A 1 89 ? -34.746 -4.464 -6.335 1.00 46.66 89 GLU A O 1
ATOM 724 N N . SER A 1 90 ? -32.955 -5.455 -5.430 1.00 50.44 90 SER A N 1
ATOM 725 C CA . SER A 1 90 ? -32.349 -5.896 -6.675 1.00 50.44 90 SER A CA 1
ATOM 726 C C . SER A 1 90 ? -33.083 -7.141 -7.175 1.00 50.44 90 SER A C 1
ATOM 728 O O . SER A 1 90 ? -32.660 -8.271 -6.953 1.00 50.44 90 SER A O 1
ATOM 730 N N . THR A 1 91 ? -34.196 -6.943 -7.879 1.00 39.34 91 THR A N 1
ATOM 731 C CA . THR A 1 91 ? -34.752 -7.965 -8.777 1.00 39.34 91 THR A CA 1
ATOM 732 C C . THR A 1 91 ? -35.062 -7.345 -10.141 1.00 39.34 91 THR A C 1
ATOM 734 O O . THR A 1 91 ? -35.975 -6.528 -10.246 1.00 39.34 91 THR A O 1
ATOM 737 N N . PRO A 1 92 ? -34.325 -7.697 -11.210 1.00 52.50 92 PRO A N 1
ATOM 738 C CA . PRO A 1 92 ? -34.794 -7.482 -12.569 1.00 52.50 92 PRO A CA 1
ATOM 739 C C . PRO A 1 92 ? -35.647 -8.683 -13.009 1.00 52.50 92 PRO A C 1
ATOM 741 O O . PRO A 1 92 ? -35.215 -9.832 -12.896 1.00 52.50 92 PRO A O 1
ATOM 744 N N . SER A 1 93 ? -36.874 -8.386 -13.454 1.00 50.09 93 SER A N 1
ATOM 745 C CA . SER A 1 93 ? -37.770 -9.290 -14.197 1.00 50.09 93 SER A CA 1
ATOM 746 C C . SER A 1 93 ? -37.301 -9.505 -15.632 1.00 50.09 93 SER A C 1
ATOM 748 O O . SER A 1 93 ? -36.637 -8.588 -16.168 1.00 50.09 93 SER A O 1
#

Secondary structure (DSSP, 8-state):
----PPPHHHHHHHHHHHHHHHHHHHHHHHHHHHHT---HHHHHHHHHHHHHHHHHHHHHS-HHHHHHHHHHH-TT-----SS----------

Radius of gyration: 29.18 Å; chains: 1; bounding box: 64×26×78 Å

pLDDT: mean 80.21, std 17.98, range [39.34, 97.56]

Foldseek 3Di:
DPPPDQDPVNVVVVVVVVVVVVVVVVVVVVVVVVVVPPPVVVVVVVVVVCVVCVVVCCVPDDPVSVVVSCCVVCVPDDDDPPPDDDDPPPDDD